Protein AF-A0A9X1QU06-F1 (afdb_monomer_lite)

Foldseek 3Di:
DDPVVVVVVVVVVVVVVVVVVVVVVVVVPPPDDDDPPPPPVVVVVVVVVVVVVVVVVVVVLCVVCVVVQVVLCVVVQAPHGDDSVLSVVCVVPVDPCSCPPGHHDD

pLDDT: mean 81.29, std 16.65, range [42.88, 97.12]

Secondary structure (DSSP, 8-state):
--HHHHHHHHHHHHHHHHHHHHHHHHHHS-SS---S--HHHHHHHHHHHHHHHHHHHHHHHHHHHHHHHHHHHHHTTBSSPPPHHHHHHHHHH--GGGGTT--B--

Organism: NCBI:txid2874475

Structure (mmCIF, N/CA/C/O backbone):
data_AF-A0A9X1QU06-F1
#
_entry.id   AF-A0A9X1QU06-F1
#
loop_
_a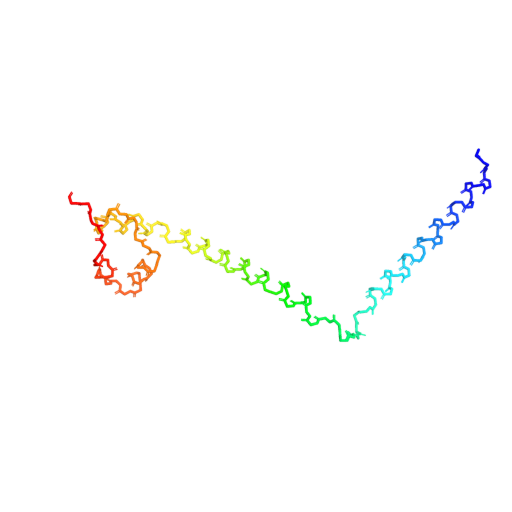tom_site.group_PDB
_atom_site.id
_atom_site.type_symbol
_atom_site.label_atom_id
_atom_site.label_alt_id
_atom_site.label_comp_id
_atom_site.label_asym_id
_atom_site.label_entity_id
_atom_site.label_seq_id
_atom_site.pdbx_PDB_ins_code
_atom_site.Cartn_x
_atom_site.Cartn_y
_atom_site.Cartn_z
_atom_site.occupancy
_atom_site.B_iso_or_equiv
_atom_site.auth_seq_id
_atom_site.auth_comp_id
_atom_site.auth_asym_id
_atom_site.auth_atom_id
_atom_site.pdbx_PDB_model_num
ATOM 1 N N . MET A 1 1 ? -15.196 11.835 66.493 1.00 57.62 1 MET A N 1
ATOM 2 C CA . MET A 1 1 ? -15.956 11.113 65.456 1.00 57.62 1 MET A CA 1
ATOM 3 C C . MET A 1 1 ? -16.631 9.961 66.162 1.00 57.62 1 MET A C 1
ATOM 5 O O . MET A 1 1 ? -15.933 9.083 66.657 1.00 57.62 1 MET A O 1
ATOM 9 N N . ASP A 1 2 ? -17.943 10.049 66.336 1.00 80.06 2 ASP A N 1
ATOM 10 C CA . ASP A 1 2 ? -18.685 9.094 67.155 1.00 80.06 2 ASP A CA 1
ATOM 11 C C . ASP A 1 2 ? -18.884 7.773 66.413 1.00 80.06 2 ASP A C 1
ATOM 13 O O . ASP A 1 2 ? -19.106 7.751 65.204 1.00 80.06 2 ASP A O 1
ATOM 17 N N . ILE A 1 3 ? -18.868 6.661 67.149 1.00 83.94 3 ILE A N 1
ATOM 18 C CA . ILE A 1 3 ? -19.114 5.313 66.606 1.00 83.94 3 ILE A CA 1
ATOM 19 C C . ILE A 1 3 ? -20.456 5.261 65.851 1.00 83.94 3 ILE A C 1
ATOM 21 O O . ILE A 1 3 ? -20.559 4.632 64.800 1.00 83.94 3 ILE A O 1
ATOM 25 N N . LYS A 1 4 ? -21.464 6.004 66.329 1.00 81.19 4 LYS A N 1
ATOM 26 C CA . LYS A 1 4 ? -22.764 6.161 65.655 1.00 81.19 4 LYS A CA 1
ATOM 27 C C . LYS A 1 4 ? -22.655 6.867 64.302 1.00 81.19 4 LYS A C 1
ATOM 29 O O . LYS A 1 4 ? -23.344 6.503 63.358 1.00 81.19 4 LYS A O 1
ATOM 34 N N . GLU A 1 5 ? -21.785 7.865 64.195 1.00 82.25 5 GLU A N 1
ATOM 35 C CA . GLU A 1 5 ? -21.564 8.598 62.948 1.00 82.25 5 GLU A CA 1
ATOM 36 C C . GLU A 1 5 ? -20.870 7.713 61.903 1.00 82.25 5 GLU A C 1
ATOM 38 O O . GLU A 1 5 ? -21.199 7.773 60.719 1.00 82.25 5 GLU A O 1
ATOM 43 N N . LEU A 1 6 ? -19.942 6.859 62.348 1.00 84.88 6 LEU A N 1
ATOM 44 C CA . LEU A 1 6 ? -19.283 5.874 61.493 1.00 84.88 6 LEU A CA 1
ATOM 45 C C . LEU A 1 6 ? -20.266 4.800 61.003 1.00 84.88 6 LEU A C 1
ATOM 47 O O . LEU A 1 6 ? -20.264 4.495 59.813 1.00 84.88 6 LEU A O 1
ATOM 51 N N . SER A 1 7 ? -21.137 4.294 61.884 1.00 84.88 7 SER A N 1
ATOM 52 C CA . SER A 1 7 ? -22.202 3.344 61.524 1.00 84.88 7 SER A CA 1
ATOM 53 C C . SER A 1 7 ? -23.113 3.916 60.439 1.00 84.88 7 SER A C 1
ATOM 55 O O . SER A 1 7 ? -23.264 3.318 59.383 1.00 84.88 7 SER A O 1
ATOM 57 N N . ASN A 1 8 ? -23.598 5.147 60.623 1.00 87.88 8 ASN A N 1
ATOM 58 C CA . ASN A 1 8 ? -24.473 5.799 59.646 1.00 87.88 8 ASN A CA 1
ATOM 59 C C . ASN A 1 8 ? -23.799 6.021 58.281 1.00 87.88 8 ASN A C 1
ATOM 61 O O . ASN A 1 8 ? -24.468 6.067 57.250 1.00 87.88 8 ASN A O 1
ATOM 65 N N . LYS A 1 9 ? -22.476 6.226 58.255 1.00 89.19 9 LYS A N 1
ATOM 66 C CA . LYS A 1 9 ? -21.715 6.339 57.001 1.00 89.19 9 LYS A CA 1
ATOM 67 C C . LYS A 1 9 ? -21.561 4.979 56.324 1.00 89.19 9 LYS A C 1
ATOM 69 O O . LYS A 1 9 ? -21.668 4.920 55.104 1.00 89.19 9 LYS A O 1
ATOM 74 N N . LEU A 1 10 ? -21.342 3.917 57.098 1.00 89.56 10 LEU A N 1
ATOM 75 C CA . LEU A 1 10 ? -21.300 2.541 56.602 1.00 89.56 10 LEU A CA 1
ATOM 76 C C . LEU A 1 10 ? -22.640 2.120 55.995 1.00 89.56 10 LEU A C 1
ATOM 78 O O . LEU A 1 10 ? -22.648 1.635 54.868 1.00 89.56 10 LEU A O 1
ATOM 82 N N . ASP A 1 11 ? -23.753 2.404 56.670 1.00 88.69 11 ASP A N 1
ATOM 83 C CA . ASP A 1 11 ? -25.097 2.080 56.172 1.00 88.69 11 ASP A CA 1
ATOM 84 C C . ASP A 1 11 ? -25.374 2.768 54.827 1.00 88.69 11 ASP A C 1
ATOM 86 O O . ASP A 1 11 ? -25.790 2.129 53.864 1.00 88.69 11 ASP A O 1
ATOM 90 N N . LYS A 1 12 ? -25.013 4.052 54.699 1.00 89.75 12 LYS A N 1
ATOM 91 C CA . LYS A 1 12 ? -25.129 4.789 53.428 1.00 89.75 12 LYS A CA 1
ATOM 92 C C . LYS A 1 12 ? -24.257 4.216 52.313 1.00 89.75 12 LYS A C 1
ATOM 94 O O . LYS A 1 12 ? -24.650 4.264 51.150 1.00 89.75 12 LYS A O 1
ATOM 99 N N . ILE A 1 13 ? -23.062 3.722 52.637 1.00 91.19 13 ILE A N 1
ATOM 100 C CA . ILE A 1 13 ? -22.182 3.081 51.651 1.00 91.19 13 ILE A CA 1
ATOM 101 C C . ILE A 1 13 ? -22.806 1.768 51.176 1.00 91.19 13 ILE A C 1
ATOM 103 O O . ILE A 1 13 ? -22.795 1.504 49.976 1.00 91.19 13 ILE A O 1
ATOM 107 N N . LEU A 1 14 ? -23.377 0.979 52.086 1.00 90.12 14 LEU A N 1
ATOM 108 C CA . LEU A 1 14 ? -24.053 -0.274 51.752 1.00 90.12 14 LEU A CA 1
ATOM 109 C C . LEU A 1 14 ? -25.282 -0.029 50.866 1.00 90.12 14 LEU A C 1
ATOM 111 O O . LEU A 1 14 ? -25.398 -0.656 49.815 1.00 90.12 14 LEU A O 1
ATOM 115 N N . GLU A 1 15 ? -26.119 0.957 51.201 1.00 84.75 15 GLU A N 1
ATOM 116 C CA . GLU A 1 15 ? -27.252 1.376 50.360 1.00 84.75 15 GLU A CA 1
ATOM 117 C C . GLU A 1 15 ? -26.797 1.805 48.954 1.00 84.75 15 GLU A C 1
ATOM 119 O O . GLU A 1 15 ? -27.406 1.452 47.942 1.00 84.75 15 GLU A O 1
ATOM 124 N N . GLN A 1 16 ? -25.693 2.555 48.861 1.00 84.06 16 GLN A N 1
ATOM 125 C CA . GLN A 1 16 ? -25.129 2.965 47.574 1.00 84.06 16 GLN A CA 1
ATOM 126 C C . GLN A 1 16 ? -24.590 1.778 46.771 1.00 84.06 16 GLN A C 1
ATOM 128 O O . GLN A 1 16 ? -24.768 1.744 45.552 1.00 84.06 16 GLN A O 1
ATOM 133 N N . GLN A 1 17 ? -23.947 0.810 47.425 1.00 84.38 17 GLN A N 1
ATOM 134 C CA . GLN A 1 17 ? -23.439 -0.403 46.784 1.00 84.38 17 GLN A CA 1
ATOM 135 C C . GLN A 1 17 ? -24.578 -1.278 46.255 1.00 84.38 17 GLN A C 1
ATOM 137 O O . GLN A 1 17 ? -24.509 -1.719 45.110 1.00 84.38 17 GLN A O 1
ATOM 142 N N . GLU A 1 18 ? -25.648 -1.459 47.027 1.00 85.56 18 GLU A N 1
ATOM 143 C CA . GLU A 1 18 ? -26.847 -2.187 46.600 1.00 85.56 18 GLU A CA 1
ATOM 144 C C . GLU A 1 18 ? -27.528 -1.495 45.410 1.00 85.56 18 GLU A C 1
ATOM 146 O O . GLU A 1 18 ? -27.898 -2.134 44.425 1.00 85.56 18 GLU A O 1
ATOM 151 N N . LEU A 1 19 ? -27.603 -0.163 45.423 1.00 79.94 19 LEU A N 1
ATOM 152 C CA . LEU A 1 19 ? -28.149 0.617 44.314 1.00 79.94 19 LEU A CA 1
ATOM 153 C C . LEU A 1 19 ? -27.279 0.542 43.046 1.00 79.94 19 LEU A C 1
ATOM 155 O O . LEU A 1 19 ? -27.809 0.547 41.932 1.00 79.94 19 LEU A O 1
ATOM 159 N N . ILE A 1 20 ? -25.953 0.468 43.188 1.00 81.69 20 ILE A N 1
ATOM 160 C CA . ILE A 1 20 ? -25.025 0.244 42.069 1.00 81.69 20 ILE A CA 1
ATOM 161 C C . ILE A 1 20 ? -25.186 -1.175 41.521 1.00 81.69 20 ILE A C 1
ATOM 163 O O . ILE A 1 20 ? -25.293 -1.326 40.305 1.00 81.69 20 ILE A O 1
ATOM 167 N N . LEU A 1 21 ? -25.256 -2.190 42.386 1.00 83.50 21 LEU A N 1
ATOM 168 C CA . LEU A 1 21 ? -25.467 -3.585 41.994 1.00 83.50 21 LEU A CA 1
ATOM 169 C C . LEU A 1 21 ? -26.789 -3.752 41.248 1.00 83.50 21 LEU A C 1
ATOM 171 O O . LEU A 1 21 ? -26.775 -4.242 40.126 1.00 83.50 21 LEU A O 1
ATOM 175 N N . ASN A 1 22 ? -27.887 -3.208 41.774 1.00 79.69 22 ASN A N 1
ATOM 176 C CA . ASN A 1 22 ? -29.184 -3.203 41.098 1.00 79.69 22 ASN A CA 1
ATOM 177 C C . ASN A 1 22 ? -29.120 -2.509 39.728 1.00 79.69 22 ASN A C 1
ATOM 179 O O . ASN A 1 22 ? -29.725 -2.964 38.760 1.00 79.69 22 ASN A O 1
ATOM 183 N N . LYS A 1 23 ? -28.382 -1.400 39.593 1.00 75.50 23 LYS A N 1
ATOM 184 C CA . LYS A 1 23 ? -28.203 -0.720 38.295 1.00 75.50 23 LYS A CA 1
ATOM 185 C C . LYS A 1 23 ? -27.333 -1.513 37.320 1.00 75.50 23 LYS A C 1
ATOM 187 O O . LYS A 1 23 ? -27.542 -1.401 36.113 1.00 75.50 23 LYS A O 1
ATOM 192 N N . LEU A 1 24 ? -26.357 -2.270 37.817 1.00 76.25 24 LEU A N 1
ATOM 193 C CA . LEU A 1 24 ? -25.507 -3.142 37.011 1.00 76.25 24 LEU A CA 1
ATOM 194 C C . LEU A 1 24 ? -26.264 -4.396 36.578 1.00 76.25 24 LEU A C 1
ATOM 196 O O . LEU A 1 24 ? -26.229 -4.719 35.401 1.00 76.25 24 LEU A O 1
ATOM 200 N N . GLU A 1 25 ? -27.016 -5.029 37.471 1.00 70.75 25 GLU A N 1
ATOM 201 C CA . GLU A 1 25 ? -27.881 -6.172 37.174 1.00 70.75 25 GLU A CA 1
ATOM 202 C C . GLU A 1 25 ? -28.957 -5.789 36.147 1.00 70.75 25 GLU A C 1
ATOM 204 O O . GLU A 1 25 ? -29.084 -6.439 35.112 1.00 70.75 25 GLU A O 1
ATOM 209 N N . ASN A 1 26 ? -29.604 -4.629 36.311 1.00 63.50 26 ASN A N 1
ATOM 210 C CA . ASN A 1 26 ? -30.526 -4.087 35.306 1.00 63.50 26 ASN A CA 1
ATOM 211 C C . ASN A 1 26 ? -29.840 -3.711 33.975 1.00 63.50 26 ASN A C 1
ATOM 213 O O . ASN A 1 26 ? -30.478 -3.760 32.924 1.00 63.50 26 ASN A O 1
ATOM 217 N N . ARG A 1 27 ? -28.550 -3.336 33.978 1.00 56.09 27 ARG A N 1
ATOM 218 C CA . ARG A 1 27 ? -27.771 -3.128 32.740 1.00 56.09 27 ARG A CA 1
ATOM 219 C C . ARG A 1 27 ? -27.347 -4.442 32.081 1.00 56.09 27 ARG A C 1
ATOM 221 O O . ARG A 1 27 ? -27.220 -4.461 30.861 1.00 56.09 27 ARG A O 1
ATOM 228 N N . ILE A 1 28 ? -27.122 -5.499 32.859 1.00 53.03 28 ILE A N 1
ATOM 229 C CA . ILE A 1 28 ? -26.691 -6.824 32.389 1.00 53.03 28 ILE A CA 1
ATOM 230 C C . ILE A 1 28 ? -27.888 -7.632 31.849 1.00 53.03 28 ILE A C 1
ATOM 232 O O . ILE A 1 28 ? -27.708 -8.441 30.948 1.00 53.03 28 ILE A O 1
ATOM 236 N N . VAL A 1 29 ? -29.119 -7.349 32.294 1.00 44.75 29 VAL A N 1
ATOM 237 C CA . VAL A 1 29 ? -30.351 -8.015 31.813 1.00 44.75 29 VAL A CA 1
ATOM 238 C C . VAL A 1 29 ? -30.955 -7.371 30.544 1.00 44.75 29 VAL A C 1
ATOM 240 O O . VAL A 1 29 ? -31.887 -7.911 29.959 1.00 44.75 29 VAL A O 1
ATOM 243 N N . LEU A 1 30 ? -30.403 -6.268 30.019 1.00 44.56 30 LEU A N 1
ATOM 244 C CA . LEU A 1 30 ? -30.876 -5.647 28.764 1.00 44.56 30 LEU A CA 1
ATOM 245 C C . LEU A 1 30 ? -30.208 -6.198 27.487 1.00 44.56 30 LEU A C 1
ATOM 247 O O . LEU A 1 30 ? -30.115 -5.507 26.470 1.00 44.56 30 LEU A O 1
ATOM 251 N N . GLU A 1 31 ? -29.838 -7.479 27.487 1.00 48.00 31 GLU A N 1
ATOM 252 C CA . GLU A 1 31 ? -29.874 -8.297 26.271 1.00 48.00 31 GLU A CA 1
ATOM 253 C C . GLU A 1 31 ? -31.325 -8.723 26.000 1.00 48.00 31 GLU A C 1
ATOM 255 O O . GLU A 1 31 ? -31.745 -9.809 26.378 1.00 48.00 31 GLU A O 1
ATOM 260 N N . SER A 1 32 ? -32.099 -7.825 25.381 1.00 48.41 32 SER A N 1
ATOM 261 C CA . SER A 1 32 ? -33.356 -8.045 24.627 1.00 48.41 32 SER A CA 1
ATOM 262 C C . SER A 1 32 ? -34.363 -6.926 24.895 1.00 48.41 32 SER A C 1
ATOM 264 O O . SER A 1 32 ? -35.244 -7.027 25.737 1.00 48.41 32 SER A O 1
ATOM 266 N N . ASN A 1 33 ? -34.184 -5.818 24.176 1.00 45.16 33 ASN A N 1
ATOM 267 C CA . ASN A 1 33 ? -35.211 -4.890 23.671 1.00 45.16 33 ASN A CA 1
ATOM 268 C C . ASN A 1 33 ? -34.552 -3.528 23.495 1.00 45.16 33 ASN A C 1
ATOM 270 O O . ASN A 1 33 ? -34.621 -2.658 24.356 1.00 45.16 33 ASN A O 1
ATOM 274 N N . ILE A 1 34 ? -33.856 -3.376 22.369 1.00 46.25 34 ILE A N 1
ATOM 275 C CA . ILE A 1 34 ? -33.187 -2.137 21.978 1.00 46.25 34 ILE A CA 1
ATOM 276 C C . ILE A 1 34 ? -34.272 -1.097 21.645 1.00 46.25 34 ILE A C 1
ATOM 278 O O . ILE A 1 34 ? -34.952 -1.258 20.628 1.00 46.25 34 ILE A O 1
ATOM 282 N N . PRO A 1 35 ? -34.435 -0.011 22.426 1.00 42.88 35 PRO A N 1
ATOM 283 C CA . P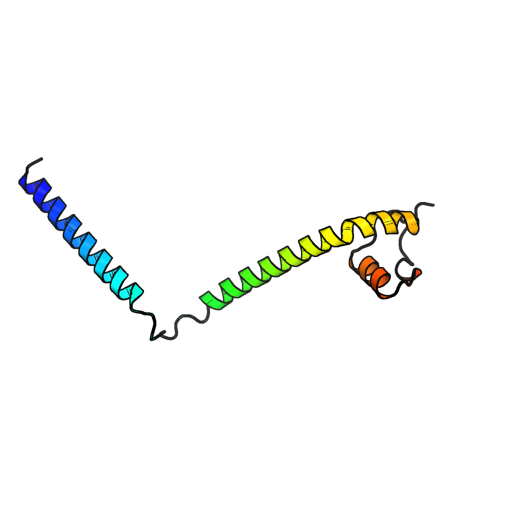RO A 1 35 ? -35.232 1.130 22.010 1.00 42.88 35 PRO A CA 1
ATOM 284 C C . PRO A 1 35 ? -34.415 1.927 20.986 1.00 42.88 35 PRO A C 1
ATOM 286 O O . PRO A 1 35 ? -33.197 2.067 21.112 1.00 42.88 35 PRO A O 1
ATOM 289 N N . ALA A 1 36 ? -35.083 2.433 19.954 1.00 48.75 36 ALA A N 1
ATOM 290 C CA . ALA A 1 36 ? -34.517 3.087 18.776 1.00 48.75 36 ALA A CA 1
ATOM 291 C C . ALA A 1 36 ? -33.751 4.404 19.065 1.00 48.75 36 ALA A C 1
ATOM 293 O O . ALA A 1 36 ? -34.187 5.488 18.690 1.00 48.75 36 ALA A O 1
ATOM 294 N N . LEU A 1 37 ? -32.578 4.312 19.700 1.00 44.50 37 LEU A N 1
ATOM 295 C CA . LEU A 1 37 ? -31.687 5.438 20.026 1.00 44.50 37 LEU A CA 1
ATOM 296 C C . LEU A 1 37 ? -30.206 5.156 19.681 1.00 44.50 37 LEU A C 1
ATOM 298 O O . LEU A 1 37 ? -29.310 5.840 20.161 1.00 44.50 37 LEU A O 1
ATOM 302 N N . ASN A 1 38 ? -29.942 4.168 18.811 1.00 44.28 38 ASN A N 1
ATOM 303 C CA . ASN A 1 38 ? -28.592 3.648 18.519 1.00 44.28 38 ASN A CA 1
ATOM 304 C C . ASN A 1 38 ? -28.085 3.833 17.071 1.00 44.28 38 ASN A C 1
ATOM 306 O O . ASN A 1 38 ? -27.050 3.274 16.707 1.00 44.28 38 ASN A O 1
ATOM 310 N N . LEU A 1 39 ? -28.747 4.622 16.220 1.00 49.50 39 LEU A N 1
ATOM 311 C CA . LEU A 1 39 ? -28.354 4.712 14.800 1.00 49.50 39 LEU A CA 1
ATOM 312 C C . LEU A 1 39 ? -27.161 5.656 14.518 1.00 49.50 39 LEU A C 1
ATOM 314 O O . LEU A 1 39 ? -26.442 5.470 13.534 1.00 49.50 39 LEU A O 1
ATOM 318 N N . THR A 1 40 ? -26.869 6.630 15.384 1.00 49.94 40 THR A N 1
ATOM 319 C CA . THR A 1 40 ? -25.815 7.638 15.129 1.00 49.94 40 THR A CA 1
ATOM 320 C C . THR A 1 40 ? -24.484 7.377 15.841 1.00 49.94 40 THR A C 1
ATOM 322 O O . THR A 1 40 ? -23.437 7.739 15.308 1.00 49.94 40 THR A O 1
ATOM 325 N N . VAL A 1 41 ? -24.474 6.709 17.000 1.00 50.59 41 VAL A N 1
ATOM 326 C CA . VAL A 1 41 ? -23.221 6.361 17.707 1.00 50.59 41 VAL A CA 1
ATOM 327 C C . VAL A 1 41 ? -22.536 5.152 17.056 1.00 50.59 41 VAL A C 1
ATOM 329 O O . VAL A 1 41 ? -21.323 5.166 16.850 1.00 50.59 41 VAL A O 1
ATOM 332 N N . SER A 1 42 ? -23.319 4.162 16.606 1.00 53.16 42 SER A N 1
ATOM 333 C CA . SER A 1 42 ? -22.808 2.987 15.883 1.00 53.16 42 SER A CA 1
ATOM 334 C C . SER A 1 42 ? -22.154 3.353 14.543 1.00 53.16 42 SER A C 1
ATOM 336 O O . SER A 1 42 ? -21.136 2.775 14.169 1.00 53.16 42 SER A O 1
ATOM 338 N N . SER A 1 43 ? -22.683 4.348 13.821 1.00 56.56 43 SER A N 1
ATOM 339 C CA . SER A 1 43 ? -22.117 4.762 12.529 1.00 56.56 43 SER A CA 1
ATOM 340 C C . SER A 1 43 ? -20.793 5.519 12.663 1.00 56.56 43 SER A C 1
ATOM 342 O O . SER A 1 43 ? -19.927 5.356 11.806 1.00 56.56 43 SER A O 1
ATOM 344 N N . LYS A 1 44 ? -20.584 6.295 13.736 1.00 58.12 44 LYS A N 1
ATOM 345 C CA . LYS A 1 44 ? -19.285 6.938 14.007 1.00 58.12 44 LYS A CA 1
ATOM 346 C C . LYS A 1 44 ? -18.202 5.914 14.352 1.00 58.12 44 LYS A C 1
ATOM 348 O O . LYS A 1 44 ? -17.141 5.950 13.743 1.00 58.12 44 LYS A O 1
ATOM 353 N N . GLN A 1 45 ? -18.502 4.962 15.237 1.00 61.56 45 GLN A N 1
ATOM 354 C CA . GLN A 1 45 ? -17.558 3.896 15.600 1.00 61.56 45 GLN A CA 1
ATOM 355 C C . GLN A 1 45 ? -17.223 2.981 14.413 1.00 61.56 45 GLN A C 1
ATOM 357 O O . GLN A 1 45 ? -16.065 2.612 14.235 1.00 61.56 45 GLN A O 1
ATOM 362 N N . LYS A 1 46 ? -18.200 2.661 13.549 1.00 63.91 46 LYS A N 1
ATOM 363 C CA . LYS A 1 46 ? -17.941 1.912 12.306 1.00 63.91 46 LYS A CA 1
ATOM 364 C C . LYS A 1 46 ? -17.029 2.677 11.345 1.00 63.91 46 LYS A C 1
ATOM 366 O O . LYS A 1 46 ? -16.090 2.086 10.829 1.00 63.91 46 LYS A O 1
ATOM 371 N N . LYS A 1 47 ? -17.252 3.984 11.151 1.00 68.62 47 LYS A N 1
ATOM 372 C CA . LYS A 1 47 ? -16.386 4.824 10.303 1.00 68.62 47 LYS A CA 1
ATOM 373 C C . LYS A 1 47 ? -14.951 4.896 10.822 1.00 68.62 47 LYS A C 1
ATOM 375 O O . LYS A 1 47 ? -14.014 4.856 10.032 1.00 68.62 47 LYS A O 1
ATOM 380 N N . GLU A 1 48 ? -14.778 4.999 12.135 1.00 73.62 48 GLU A N 1
ATOM 381 C CA . GLU A 1 48 ? -13.457 5.056 12.765 1.00 73.62 48 GLU A CA 1
ATOM 382 C C . GLU A 1 48 ? -12.708 3.721 12.625 1.00 73.62 48 GLU A C 1
ATOM 384 O O . GLU A 1 48 ? -11.553 3.702 12.206 1.00 73.62 48 GLU A O 1
ATOM 389 N N . GLN A 1 49 ? -13.400 2.594 12.824 1.00 77.50 49 GLN A N 1
ATOM 390 C CA . GLN A 1 49 ? -12.844 1.260 12.570 1.00 77.50 49 GLN A CA 1
ATOM 391 C C . GLN A 1 49 ? -12.521 1.014 11.087 1.00 77.50 49 GLN A C 1
ATOM 393 O O . GLN A 1 49 ? -11.533 0.353 10.772 1.00 77.50 49 GLN A O 1
ATOM 398 N N . GLU A 1 50 ? -13.337 1.515 10.158 1.00 80.06 50 GLU A N 1
ATOM 399 C CA . GLU A 1 50 ? -13.066 1.425 8.718 1.00 80.06 50 GLU A CA 1
ATOM 400 C C . GLU A 1 50 ? -11.819 2.226 8.324 1.00 80.06 50 GLU A C 1
ATOM 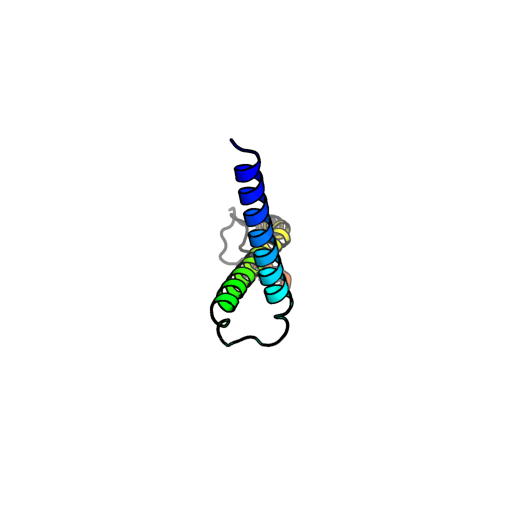402 O O . GLU A 1 50 ? -10.980 1.718 7.578 1.00 80.06 50 GLU A O 1
ATOM 407 N N . LEU A 1 51 ? -11.657 3.435 8.869 1.00 82.75 51 LEU A N 1
ATOM 408 C CA . LEU A 1 51 ? -10.461 4.259 8.681 1.00 82.75 51 LEU A CA 1
ATOM 409 C C . LEU A 1 51 ? -9.207 3.577 9.234 1.00 82.75 51 LEU A C 1
ATOM 411 O O . LEU A 1 51 ? -8.177 3.558 8.561 1.00 82.75 51 LEU A O 1
ATOM 415 N N . GLU A 1 52 ? -9.292 2.980 10.421 1.00 84.69 52 GLU A N 1
ATOM 416 C CA . GLU A 1 52 ? -8.174 2.268 11.040 1.00 84.69 52 GLU A CA 1
ATOM 417 C C . GLU A 1 52 ? -7.769 1.029 10.225 1.00 84.69 52 GLU A C 1
ATOM 419 O O . GLU A 1 52 ? -6.586 0.814 9.949 1.00 84.69 52 GLU A O 1
ATOM 424 N N . ARG A 1 53 ? -8.747 0.247 9.750 1.00 87.69 53 ARG A N 1
ATOM 425 C CA . ARG A 1 53 ? -8.499 -0.898 8.857 1.00 87.69 53 ARG A CA 1
ATOM 426 C C . ARG A 1 53 ? -7.875 -0.465 7.536 1.00 87.69 53 ARG A C 1
ATOM 428 O O . ARG A 1 53 ? -6.945 -1.116 7.061 1.00 87.69 53 ARG A O 1
ATOM 435 N N . TRP A 1 54 ? -8.359 0.628 6.953 1.00 88.50 54 TRP A N 1
ATOM 436 C CA . TRP A 1 54 ? -7.798 1.185 5.727 1.00 88.50 54 TRP A CA 1
ATOM 437 C C . TRP A 1 54 ? -6.351 1.647 5.933 1.00 88.50 54 TRP A C 1
ATOM 439 O O . TRP A 1 54 ? -5.472 1.277 5.155 1.00 88.50 54 TRP A O 1
ATOM 449 N N . ALA A 1 55 ? -6.077 2.376 7.017 1.00 85.25 55 ALA A N 1
ATOM 450 C CA . ALA A 1 55 ? -4.733 2.830 7.357 1.00 85.25 55 ALA A CA 1
ATOM 451 C C . ALA A 1 55 ? -3.775 1.647 7.565 1.00 85.25 55 ALA A C 1
ATOM 453 O O . ALA A 1 55 ? -2.675 1.636 7.009 1.00 85.25 55 ALA A O 1
ATOM 454 N N . LYS A 1 56 ? -4.214 0.611 8.290 1.00 90.25 56 LYS A N 1
ATOM 455 C CA . LYS A 1 56 ? -3.435 -0.615 8.492 1.00 90.25 56 LYS A CA 1
ATOM 456 C C . LYS A 1 56 ? -3.128 -1.318 7.168 1.00 90.25 56 LYS A C 1
ATOM 458 O O . LYS A 1 56 ? -1.971 -1.640 6.909 1.00 90.25 56 LYS A O 1
ATOM 463 N N . SER A 1 57 ? -4.127 -1.466 6.298 1.00 88.81 57 SER A N 1
ATOM 464 C CA . SER A 1 57 ? -3.949 -2.060 4.969 1.00 88.81 57 SER A CA 1
ATOM 465 C C . SER A 1 57 ? -2.949 -1.279 4.110 1.00 88.81 57 SER A C 1
ATOM 467 O O . SER A 1 57 ? -2.144 -1.890 3.410 1.00 88.81 57 SER A O 1
ATOM 469 N N . MET A 1 58 ? -2.961 0.055 4.173 1.00 86.69 58 MET A N 1
ATOM 470 C CA . MET A 1 58 ? -2.013 0.901 3.440 1.00 86.69 58 MET A CA 1
ATOM 471 C C . MET A 1 58 ? -0.573 0.728 3.942 1.00 86.69 58 MET A C 1
ATOM 473 O O . MET A 1 58 ? 0.365 0.698 3.140 1.00 86.69 58 MET A O 1
ATOM 477 N N . VAL A 1 59 ? -0.388 0.592 5.259 1.00 89.25 59 VAL A N 1
ATOM 478 C CA . VAL A 1 59 ? 0.927 0.347 5.867 1.00 89.25 59 VAL A CA 1
ATOM 479 C C . VAL A 1 59 ? 1.454 -1.030 5.475 1.00 89.25 59 VAL A C 1
ATOM 481 O O . VAL A 1 59 ? 2.578 -1.128 4.982 1.00 89.25 59 VAL A O 1
ATOM 484 N N . GLU A 1 60 ? 0.642 -2.076 5.632 1.00 90.94 60 GLU A N 1
ATOM 485 C CA . GLU A 1 60 ? 0.999 -3.448 5.251 1.00 90.94 60 GLU A CA 1
ATOM 486 C C . GLU A 1 60 ? 1.384 -3.534 3.771 1.00 90.94 60 GLU A C 1
ATOM 488 O O . GLU A 1 60 ? 2.418 -4.104 3.418 1.00 90.94 60 GLU A O 1
ATOM 493 N N . GLU A 1 61 ? 0.609 -2.885 2.902 1.00 87.81 61 GLU A N 1
ATOM 494 C CA . GLU A 1 61 ? 0.913 -2.812 1.480 1.00 87.81 61 GLU A CA 1
ATOM 495 C C . GLU A 1 61 ? 2.243 -2.096 1.212 1.00 87.81 61 GLU A C 1
ATOM 497 O O . GLU A 1 61 ? 3.058 -2.562 0.411 1.00 87.81 61 GLU A O 1
ATOM 502 N N . SER A 1 62 ? 2.488 -0.962 1.871 1.00 85.81 62 SER A N 1
ATOM 503 C CA . SER A 1 62 ? 3.737 -0.225 1.691 1.00 85.81 62 SER A CA 1
ATOM 504 C C . SER A 1 62 ? 4.947 -1.050 2.129 1.00 85.81 62 SER A C 1
ATOM 506 O O . SER A 1 62 ? 5.970 -1.024 1.444 1.00 85.81 62 SER A O 1
ATOM 508 N N . ILE A 1 63 ? 4.827 -1.802 3.227 1.00 89.06 63 ILE A N 1
ATOM 509 C CA . ILE A 1 63 ? 5.870 -2.715 3.710 1.00 89.06 63 ILE A CA 1
ATOM 510 C C . ILE A 1 63 ? 6.120 -3.820 2.679 1.00 89.06 63 ILE A C 1
ATOM 512 O O 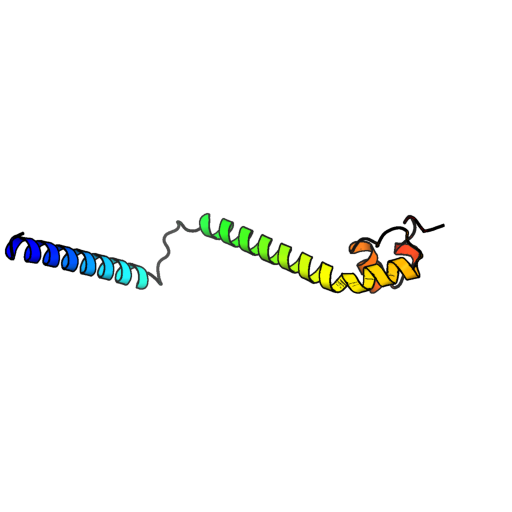. ILE A 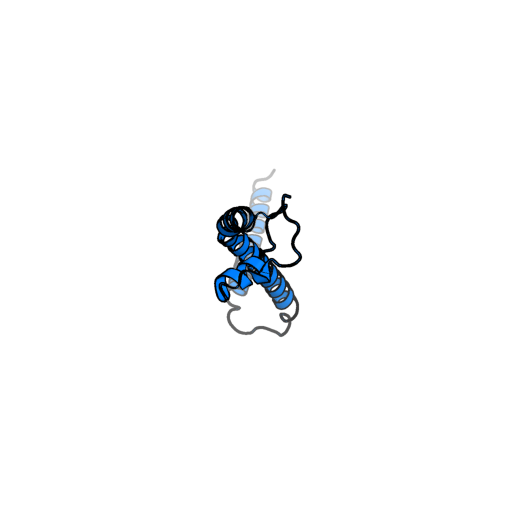1 63 ? 7.268 -4.050 2.297 1.00 89.06 63 ILE A O 1
ATOM 516 N N . ALA A 1 64 ? 5.061 -4.448 2.163 1.00 91.44 64 ALA A N 1
ATOM 517 C CA . ALA A 1 64 ? 5.167 -5.515 1.170 1.00 91.44 64 ALA A CA 1
ATOM 518 C C . ALA A 1 64 ? 5.801 -5.044 -0.154 1.00 91.44 64 ALA A C 1
ATOM 520 O O . ALA A 1 64 ? 6.559 -5.779 -0.785 1.00 91.44 64 ALA A O 1
ATOM 521 N N . LEU A 1 65 ? 5.531 -3.804 -0.580 1.00 92.44 65 LEU A N 1
ATOM 522 C CA . LEU A 1 65 ? 6.060 -3.247 -1.831 1.00 92.44 65 LEU A CA 1
ATOM 523 C C . LEU A 1 65 ? 7.463 -2.633 -1.700 1.00 92.44 65 LEU A C 1
ATOM 525 O O . LEU A 1 65 ? 8.114 -2.377 -2.719 1.00 92.44 65 LEU A O 1
ATOM 529 N N . GLN A 1 66 ? 7.956 -2.408 -0.481 1.00 91.31 66 GLN A N 1
ATOM 530 C CA . GLN A 1 66 ? 9.244 -1.757 -0.231 1.00 91.31 66 GLN A CA 1
ATOM 531 C C . GLN A 1 66 ? 10.446 -2.471 -0.887 1.00 91.31 66 GLN A C 1
ATOM 533 O O . GLN A 1 66 ? 11.262 -1.786 -1.514 1.00 91.31 66 GLN A O 1
ATOM 538 N N . PRO A 1 67 ? 10.571 -3.815 -0.853 1.00 93.38 67 PRO A N 1
ATOM 539 C CA . PRO A 1 67 ? 11.667 -4.506 -1.538 1.00 93.38 67 PRO A CA 1
ATOM 540 C C . PRO A 1 67 ? 11.629 -4.296 -3.058 1.00 93.38 67 PRO A C 1
ATOM 542 O O . PRO A 1 67 ? 12.663 -4.135 -3.712 1.00 93.38 67 PRO A O 1
ATOM 545 N N . HIS A 1 68 ? 10.424 -4.240 -3.634 1.00 93.75 68 HIS A N 1
ATOM 546 C CA . HIS A 1 68 ? 10.240 -4.020 -5.064 1.00 93.75 68 HIS A CA 1
ATOM 547 C C . HIS A 1 68 ? 10.576 -2.587 -5.477 1.00 93.75 68 HIS A C 1
ATOM 549 O O . HIS A 1 68 ? 11.133 -2.411 -6.557 1.00 93.75 68 HIS A O 1
ATOM 555 N N . LYS A 1 69 ? 10.312 -1.584 -4.628 1.00 94.25 69 LYS A N 1
ATOM 556 C CA . LYS A 1 69 ? 10.684 -0.180 -4.887 1.00 94.25 69 LYS A CA 1
ATOM 557 C C . LYS A 1 69 ? 12.162 -0.037 -5.209 1.00 94.25 69 LYS A C 1
ATOM 559 O O . LYS A 1 69 ? 12.510 0.477 -6.266 1.00 94.25 69 LYS A O 1
ATOM 564 N N . ILE A 1 70 ? 13.015 -0.535 -4.318 1.00 93.44 70 ILE A N 1
ATOM 565 C CA . ILE A 1 70 ? 14.471 -0.410 -4.444 1.00 93.44 70 ILE A CA 1
ATOM 566 C C . ILE A 1 70 ? 14.971 -1.229 -5.637 1.00 93.44 70 ILE A C 1
ATOM 568 O O . ILE A 1 70 ? 15.765 -0.740 -6.442 1.00 93.44 70 ILE A O 1
ATOM 572 N N . ARG A 1 71 ? 14.478 -2.467 -5.785 1.00 95.88 71 ARG A N 1
ATOM 573 C CA . ARG A 1 71 ? 14.865 -3.346 -6.894 1.00 95.88 71 ARG A CA 1
ATOM 574 C C . ARG A 1 71 ? 14.528 -2.726 -8.251 1.00 95.88 71 ARG A C 1
ATOM 576 O O . ARG A 1 71 ? 15.395 -2.664 -9.115 1.00 95.88 71 ARG A O 1
ATOM 583 N N . LEU A 1 72 ? 13.291 -2.260 -8.427 1.00 95.38 72 LEU A N 1
ATOM 584 C CA . LEU A 1 72 ? 12.810 -1.699 -9.692 1.00 95.38 72 LEU A CA 1
ATOM 585 C C . LEU A 1 72 ? 13.433 -0.331 -9.975 1.00 95.38 72 LEU A C 1
ATOM 587 O O . LEU A 1 72 ? 13.761 -0.051 -11.122 1.00 95.38 72 LEU A O 1
ATOM 591 N N . GLN A 1 73 ? 13.678 0.487 -8.946 1.00 95.69 73 GLN A N 1
ATOM 592 C CA . GLN A 1 73 ? 14.428 1.732 -9.108 1.00 95.69 73 GLN A CA 1
ATOM 593 C C . GLN A 1 73 ? 15.796 1.472 -9.747 1.00 95.69 73 GLN A C 1
ATOM 595 O O . GLN A 1 73 ? 16.139 2.113 -10.735 1.00 95.69 73 GLN A O 1
ATOM 600 N N . ARG A 1 74 ? 16.554 0.504 -9.217 1.00 94.94 74 ARG A N 1
ATOM 601 C CA . ARG A 1 74 ? 17.870 0.136 -9.759 1.00 94.94 74 ARG A CA 1
ATOM 602 C C . ARG A 1 74 ? 17.759 -0.486 -11.147 1.00 94.94 74 ARG A C 1
ATOM 604 O O . ARG A 1 74 ? 18.481 -0.084 -12.048 1.00 94.94 74 ARG A O 1
ATOM 611 N N . GLN A 1 75 ? 16.832 -1.427 -11.323 1.00 95.00 75 GLN A N 1
ATOM 612 C CA . GLN A 1 75 ? 16.642 -2.148 -12.583 1.00 95.00 75 GLN A CA 1
ATOM 613 C C . GLN A 1 75 ? 16.322 -1.210 -13.756 1.00 95.00 75 GLN A C 1
ATOM 615 O O . GLN A 1 75 ? 16.829 -1.411 -14.853 1.00 95.00 75 GLN A O 1
ATOM 620 N N . PHE A 1 76 ? 15.498 -0.187 -13.523 1.00 94.62 76 PHE A N 1
ATOM 621 C CA . PHE A 1 76 ? 15.090 0.782 -14.545 1.00 94.62 76 PHE A CA 1
ATOM 622 C C . PHE A 1 76 ? 15.893 2.090 -14.501 1.00 94.62 76 PHE A C 1
ATOM 624 O O . PHE A 1 76 ? 15.534 3.051 -15.182 1.00 94.62 76 PHE A O 1
ATOM 631 N N . ASN A 1 77 ? 16.972 2.127 -13.710 1.00 94.50 77 ASN A N 1
ATOM 632 C CA . ASN A 1 77 ? 17.847 3.283 -13.521 1.00 94.50 77 ASN A CA 1
ATOM 633 C C . ASN A 1 77 ? 17.084 4.590 -13.215 1.00 94.50 77 ASN A C 1
ATOM 635 O O . ASN A 1 77 ? 17.314 5.640 -13.817 1.00 94.50 77 ASN A O 1
ATOM 639 N N . LEU A 1 78 ? 16.115 4.513 -12.304 1.00 94.88 78 LEU A N 1
ATOM 640 C CA . LEU A 1 78 ? 15.246 5.629 -11.939 1.00 94.88 78 LEU A CA 1
ATOM 641 C C . LEU A 1 78 ? 15.915 6.528 -10.889 1.00 94.88 78 LEU A C 1
ATOM 643 O O . LEU A 1 78 ? 16.467 6.041 -9.901 1.00 94.88 78 LEU A O 1
ATOM 647 N N . LEU A 1 79 ? 15.785 7.847 -11.058 1.00 94.81 79 LEU A N 1
ATOM 648 C CA . LEU A 1 79 ? 16.303 8.851 -10.115 1.00 94.81 79 LEU A CA 1
ATOM 649 C C . LEU A 1 79 ? 15.669 8.702 -8.719 1.00 94.81 79 LEU A C 1
ATOM 651 O O . LEU A 1 79 ? 16.331 8.884 -7.702 1.00 94.81 79 LEU A O 1
ATOM 655 N N . VAL A 1 80 ? 14.383 8.344 -8.664 1.00 93.88 80 VAL A N 1
ATOM 656 C CA . VAL A 1 80 ? 13.584 8.215 -7.432 1.00 93.88 80 VAL A CA 1
ATOM 657 C C . VAL A 1 80 ? 12.835 6.875 -7.452 1.00 93.88 80 VAL A C 1
ATOM 659 O O . VAL A 1 80 ? 12.469 6.415 -8.540 1.00 93.88 80 VAL A O 1
ATOM 662 N N . PRO A 1 81 ? 12.569 6.233 -6.293 1.00 93.62 81 PRO A N 1
ATOM 663 C CA . PRO A 1 81 ? 11.729 5.042 -6.241 1.00 93.62 81 PRO A CA 1
ATOM 664 C C . PRO A 1 81 ? 10.354 5.262 -6.896 1.00 93.62 81 PRO A C 1
ATOM 666 O O . PRO A 1 81 ? 9.707 6.281 -6.634 1.00 93.62 81 PRO A O 1
ATOM 669 N N . PRO A 1 82 ? 9.864 4.314 -7.715 1.00 93.62 82 PRO A N 1
ATOM 670 C CA . PRO A 1 82 ? 8.560 4.446 -8.347 1.00 93.62 82 PRO A CA 1
ATOM 671 C C . PRO A 1 82 ? 7.417 4.344 -7.325 1.00 93.62 82 PRO A C 1
ATOM 673 O O . PRO A 1 82 ? 7.515 3.668 -6.298 1.00 93.62 82 PRO A O 1
ATOM 676 N N . HIS A 1 83 ? 6.297 5.001 -7.631 1.00 94.62 83 HIS A N 1
ATOM 677 C CA . HIS A 1 83 ? 5.091 4.962 -6.803 1.00 94.62 83 HIS A CA 1
ATOM 678 C C . HIS A 1 83 ? 4.469 3.549 -6.751 1.00 94.62 83 HIS A C 1
ATOM 680 O O . HIS A 1 83 ? 4.546 2.801 -7.731 1.00 94.62 83 HIS A O 1
ATOM 686 N N . ASN A 1 84 ? 3.787 3.202 -5.645 1.00 93.50 84 ASN A N 1
ATOM 687 C CA . ASN A 1 84 ? 3.180 1.874 -5.422 1.00 93.50 84 ASN A CA 1
ATOM 688 C C . ASN A 1 84 ? 2.294 1.425 -6.591 1.00 93.50 84 ASN A C 1
ATOM 690 O O . ASN A 1 84 ? 2.340 0.268 -6.999 1.00 93.50 84 ASN A O 1
ATOM 694 N N . SER A 1 85 ? 1.517 2.346 -7.165 1.00 93.75 85 SER A N 1
ATOM 695 C CA . SER A 1 85 ? 0.632 2.061 -8.302 1.00 93.75 85 SER A CA 1
ATOM 696 C C . SER A 1 85 ? 1.385 1.553 -9.536 1.00 93.75 85 SER A C 1
ATOM 698 O O . SER A 1 85 ? 0.948 0.581 -10.150 1.00 93.75 85 SER A O 1
ATOM 700 N N . ARG A 1 86 ? 2.537 2.149 -9.877 1.00 94.56 86 ARG A N 1
ATOM 701 C CA . ARG A 1 86 ? 3.368 1.703 -11.010 1.00 94.56 86 ARG A CA 1
ATOM 702 C C . ARG A 1 86 ? 4.024 0.356 -10.719 1.00 94.56 86 ARG A C 1
ATOM 704 O O . ARG A 1 86 ? 4.080 -0.494 -11.598 1.00 94.56 86 ARG A O 1
ATOM 711 N N . ILE A 1 87 ? 4.449 0.128 -9.475 1.00 95.88 87 ILE A N 1
ATOM 712 C CA . ILE A 1 87 ? 5.006 -1.162 -9.044 1.00 95.88 87 ILE A CA 1
ATOM 713 C C . ILE A 1 87 ? 3.958 -2.264 -9.159 1.00 95.88 87 ILE A C 1
ATOM 715 O O . ILE A 1 87 ? 4.243 -3.302 -9.742 1.00 95.88 87 ILE A O 1
ATOM 719 N N . LYS A 1 88 ? 2.736 -2.038 -8.666 1.00 95.75 88 LYS A N 1
ATOM 720 C CA . LYS A 1 88 ? 1.634 -2.997 -8.810 1.00 95.75 88 LYS A CA 1
ATOM 721 C C . LYS A 1 88 ? 1.313 -3.279 -10.274 1.00 95.75 88 LYS A C 1
ATOM 723 O O . LYS A 1 88 ? 1.139 -4.436 -10.639 1.00 95.75 88 LYS A O 1
ATOM 728 N N . ALA A 1 89 ? 1.250 -2.237 -11.106 1.00 96.62 89 ALA A N 1
ATOM 729 C CA . ALA A 1 89 ? 1.018 -2.393 -12.538 1.00 96.62 89 ALA A CA 1
ATOM 730 C C . ALA A 1 89 ? 2.105 -3.268 -13.175 1.00 96.62 89 ALA A C 1
ATOM 732 O O . ALA A 1 89 ? 1.775 -4.227 -13.870 1.00 96.62 89 ALA A O 1
ATOM 733 N N . TYR A 1 90 ? 3.376 -3.008 -12.857 1.00 97.12 90 TYR A N 1
ATOM 734 C CA . TYR A 1 90 ? 4.497 -3.827 -13.309 1.00 97.12 90 TYR A CA 1
ATOM 735 C C . TYR A 1 90 ? 4.395 -5.272 -12.819 1.00 97.12 90 TYR A C 1
ATOM 737 O O . TYR A 1 90 ? 4.474 -6.185 -13.621 1.00 97.12 90 TYR A O 1
ATOM 745 N N . LEU A 1 91 ? 4.158 -5.505 -11.527 1.00 94.69 91 LEU A N 1
ATOM 746 C CA . LEU A 1 91 ? 4.048 -6.860 -10.973 1.00 94.69 91 LEU A CA 1
ATOM 747 C C . LEU A 1 91 ? 2.879 -7.656 -11.572 1.00 94.69 91 LEU A C 1
ATOM 749 O O . LEU A 1 91 ? 2.945 -8.878 -11.643 1.00 94.69 91 LEU A O 1
ATOM 753 N N . LYS A 1 92 ? 1.811 -6.973 -12.002 1.00 96.50 92 LYS A N 1
ATOM 754 C CA . LYS A 1 92 ? 0.642 -7.599 -12.631 1.00 96.50 92 LYS A CA 1
ATOM 755 C C . LYS A 1 92 ? 0.846 -7.890 -14.119 1.00 96.50 92 LYS A C 1
ATOM 757 O O . LYS A 1 92 ? 0.331 -8.886 -14.613 1.00 96.50 92 LYS A O 1
ATOM 762 N N . THR A 1 93 ? 1.518 -6.995 -14.838 1.00 95.94 93 THR A N 1
ATOM 763 C CA . THR A 1 93 ? 1.594 -7.027 -16.313 1.00 95.94 93 THR A CA 1
ATOM 764 C C . THR A 1 93 ? 2.960 -7.442 -16.848 1.00 95.94 93 THR A C 1
ATOM 766 O O . THR A 1 93 ? 3.065 -7.822 -18.008 1.00 95.94 93 THR A O 1
ATOM 769 N N . ASN A 1 94 ? 4.003 -7.359 -16.020 1.00 95.56 94 ASN A N 1
ATOM 770 C CA . ASN A 1 94 ? 5.416 -7.419 -16.394 1.00 95.56 94 ASN A CA 1
ATOM 771 C C . ASN A 1 94 ? 5.808 -6.456 -17.533 1.00 95.56 94 ASN A C 1
ATOM 773 O O . ASN A 1 94 ? 6.846 -6.648 -18.163 1.00 95.56 94 ASN A O 1
ATOM 777 N N . ASP A 1 95 ? 5.014 -5.410 -17.789 1.00 96.75 95 ASP A N 1
ATOM 778 C CA . ASP A 1 95 ? 5.290 -4.438 -18.846 1.00 96.75 95 ASP A CA 1
ATOM 779 C C . ASP A 1 95 ? 6.236 -3.334 -18.336 1.00 96.75 95 ASP A C 1
ATOM 781 O O . ASP A 1 95 ? 5.836 -2.543 -17.478 1.00 96.75 95 ASP A O 1
ATOM 785 N N . PRO A 1 96 ? 7.477 -3.220 -18.847 1.00 94.62 96 PRO A N 1
ATOM 786 C CA . PRO A 1 96 ? 8.414 -2.180 -18.424 1.00 94.62 96 PRO A CA 1
ATOM 787 C C . PRO A 1 96 ? 7.966 -0.760 -18.802 1.00 94.62 96 PRO A C 1
ATOM 789 O O . PRO A 1 96 ? 8.408 0.199 -18.164 1.00 94.62 96 PRO A O 1
ATOM 792 N N . LYS A 1 97 ? 7.057 -0.600 -19.777 1.00 95.88 97 LYS A N 1
ATOM 793 C CA . LYS A 1 97 ? 6.548 0.715 -20.208 1.00 95.88 97 LYS A CA 1
ATOM 794 C C . LYS A 1 97 ? 5.769 1.440 -19.117 1.00 95.88 97 LYS A C 1
ATOM 796 O O . LYS A 1 97 ? 5.617 2.658 -19.154 1.00 95.88 97 LYS A O 1
ATOM 801 N N . VAL A 1 98 ? 5.338 0.732 -18.073 1.00 96.31 98 VAL A N 1
ATOM 802 C CA . VAL A 1 98 ? 4.744 1.358 -16.884 1.00 96.31 98 VAL A CA 1
ATOM 803 C C . VAL A 1 98 ? 5.715 2.285 -16.146 1.00 96.31 98 VAL A C 1
ATOM 805 O O . VAL A 1 98 ? 5.282 3.001 -15.248 1.00 96.31 98 VAL A O 1
ATOM 808 N N . PHE A 1 99 ? 7.003 2.320 -16.492 1.00 95.88 99 PHE A N 1
ATOM 809 C CA . PHE A 1 99 ? 7.967 3.289 -15.959 1.00 95.88 99 PHE A CA 1
ATOM 810 C C . PHE A 1 99 ? 8.354 4.383 -16.961 1.00 95.88 99 PHE A C 1
ATOM 812 O O . PHE A 1 99 ? 9.174 5.245 -16.634 1.00 95.88 99 PHE A O 1
ATOM 819 N N . ASP A 1 100 ? 7.748 4.402 -18.148 1.00 91.88 100 ASP A N 1
ATOM 820 C CA . ASP A 1 100 ? 7.960 5.477 -19.110 1.00 91.88 100 ASP A CA 1
ATOM 821 C C . ASP A 1 100 ? 7.442 6.810 -18.547 1.00 91.88 100 ASP A C 1
ATOM 823 O O . ASP A 1 100 ? 6.426 6.881 -17.841 1.00 91.88 100 ASP A O 1
ATOM 827 N N . GLY A 1 101 ? 8.202 7.873 -18.817 1.00 90.75 101 GLY A N 1
ATOM 828 C CA . GLY A 1 101 ? 7.981 9.214 -18.270 1.00 90.75 101 GLY A CA 1
ATOM 829 C C . GLY A 1 101 ? 8.571 9.455 -16.874 1.00 90.75 101 GLY A C 1
ATOM 830 O O . GLY A 1 101 ? 8.515 10.583 -16.386 1.00 90.75 101 GLY A O 1
ATOM 831 N N . LEU A 1 102 ? 9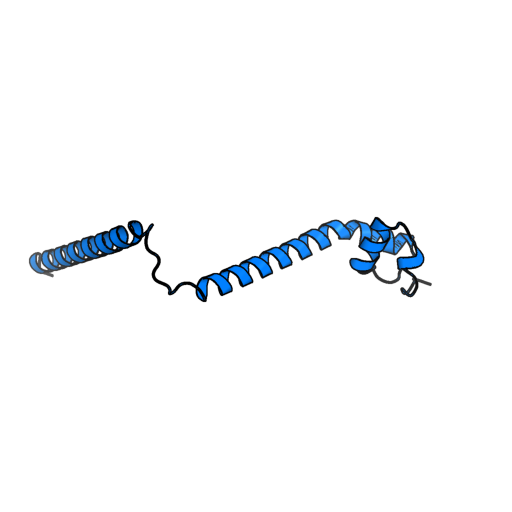.161 8.445 -16.223 1.00 94.06 102 LEU A N 1
ATOM 832 C CA . LEU A 1 102 ? 9.895 8.643 -14.969 1.00 94.06 102 LEU A CA 1
ATOM 833 C C . LEU A 1 102 ? 11.324 9.142 -15.228 1.00 94.06 102 LEU A C 1
ATOM 835 O O . LEU A 1 102 ? 11.987 8.718 -16.175 1.00 94.06 102 LEU A O 1
ATOM 839 N N . LYS A 1 103 ? 11.814 10.030 -14.352 1.00 93.38 103 LYS A N 1
ATOM 840 C CA . LYS A 1 103 ? 13.191 10.546 -14.412 1.00 93.38 103 LYS A CA 1
ATOM 841 C C . LYS A 1 103 ? 14.203 9.429 -14.154 1.00 93.38 103 LYS A C 1
ATOM 843 O O . LYS A 1 103 ? 14.024 8.630 -13.233 1.00 93.38 103 LYS A O 1
ATOM 848 N N . ARG A 1 104 ? 15.287 9.427 -14.927 1.00 94.06 104 ARG A N 1
ATOM 849 C CA . ARG A 1 104 ? 16.391 8.464 -14.829 1.00 94.06 104 ARG A CA 1
ATOM 850 C C . ARG A 1 104 ? 17.661 9.151 -14.334 1.00 94.06 104 ARG A C 1
ATOM 852 O O . ARG A 1 104 ? 17.814 10.352 -14.547 1.00 94.06 104 ARG A O 1
ATOM 859 N N . ASN A 1 105 ? 18.535 8.396 -13.675 1.00 87.31 105 ASN A N 1
ATOM 860 C CA . ASN A 1 105 ? 19.904 8.845 -13.424 1.00 87.31 105 ASN A CA 1
ATOM 861 C C . ASN A 1 105 ? 20.665 8.750 -14.750 1.00 87.31 105 ASN A C 1
ATOM 863 O O . ASN A 1 105 ? 20.989 7.648 -15.186 1.00 87.31 105 ASN A O 1
ATOM 867 N N . ILE A 1 106 ? 20.837 9.885 -15.425 1.00 77.00 106 ILE A N 1
ATOM 868 C CA . ILE A 1 106 ? 21.613 10.002 -16.668 1.00 77.00 106 ILE A CA 1
ATOM 869 C C . ILE A 1 106 ? 23.085 10.163 -16.306 1.00 77.00 106 ILE A C 1
ATOM 871 O O . ILE A 1 106 ? 23.353 10.941 -15.362 1.00 77.00 106 ILE A O 1
#

Sequence (106 aa):
MDIKELSNKLDKILEQQELILNKLENRIVLESNIPALNLTVSSKQKKEQELERWAKSMVEESIALQPHKIRLQRQFNLLVPPHNSRIKAYLKTNDPKVFDGLKRNI

Radius of gyration: 31.26 Å; chains: 1; bounding box: 57×19×87 Å